Protein AF-A0AAV1LNW6-F1 (afdb_monomer_lite)

Structure (mmCIF, N/CA/C/O backbone):
data_AF-A0AAV1LNW6-F1
#
_entry.id   AF-A0AAV1LNW6-F1
#
loop_
_atom_site.group_PDB
_atom_site.id
_atom_site.type_symbol
_atom_site.label_atom_id
_atom_site.label_alt_id
_atom_site.label_comp_id
_atom_site.label_asym_id
_atom_site.label_entity_id
_atom_site.label_seq_id
_atom_site.pdbx_PDB_ins_code
_atom_site.Cartn_x
_atom_site.Cartn_y
_atom_site.Cartn_z
_atom_site.occupancy
_atom_site.B_iso_or_equiv
_atom_site.auth_seq_id
_atom_site.auth_comp_id
_atom_site.auth_asym_id
_atom_site.auth_atom_id
_atom_site.pdbx_PDB_model_num
ATOM 1 N N . MET A 1 1 ? 3.444 4.505 -26.529 1.00 59.41 1 MET A N 1
ATOM 2 C CA . MET A 1 1 ? 3.083 3.388 -25.619 1.00 59.41 1 MET A CA 1
ATOM 3 C C . MET A 1 1 ? 3.835 3.432 -24.292 1.00 59.41 1 MET A C 1
ATOM 5 O O . MET A 1 1 ? 3.182 3.367 -23.262 1.00 59.41 1 MET A O 1
ATOM 9 N N . VAL A 1 2 ? 5.165 3.593 -24.284 1.00 62.72 2 VAL A N 1
ATOM 10 C CA . VAL A 1 2 ? 5.983 3.611 -23.049 1.00 62.72 2 VAL A CA 1
ATOM 11 C C . VAL A 1 2 ? 5.570 4.709 -22.060 1.00 62.72 2 VAL A C 1
ATOM 13 O O . VAL A 1 2 ? 5.423 4.446 -20.872 1.00 62.72 2 VAL A O 1
ATOM 16 N N . THR A 1 3 ? 5.313 5.922 -22.548 1.00 69.25 3 THR A N 1
ATOM 17 C CA . THR A 1 3 ? 4.872 7.061 -21.724 1.00 69.25 3 THR A CA 1
ATOM 18 C C . THR A 1 3 ? 3.548 6.797 -21.008 1.00 69.25 3 THR A C 1
ATOM 20 O O . THR A 1 3 ? 3.394 7.155 -19.846 1.00 69.25 3 THR A O 1
ATOM 23 N N . LEU A 1 4 ? 2.617 6.114 -21.677 1.00 72.94 4 LEU A N 1
ATOM 24 C CA . LEU A 1 4 ? 1.303 5.746 -21.145 1.00 72.94 4 LEU A CA 1
ATOM 25 C C . LEU A 1 4 ? 1.434 4.721 -20.008 1.00 72.94 4 LEU A C 1
ATOM 27 O O . LEU A 1 4 ? 0.819 4.876 -18.957 1.00 72.94 4 LEU A O 1
ATOM 31 N N . LEU A 1 5 ? 2.310 3.729 -20.186 1.00 71.19 5 LEU A N 1
ATOM 32 C CA . LEU A 1 5 ? 2.604 2.721 -19.168 1.00 71.19 5 LEU A CA 1
ATOM 33 C C . LEU A 1 5 ? 3.254 3.343 -17.923 1.00 71.19 5 LEU A C 1
ATOM 35 O O . LEU A 1 5 ? 2.863 3.032 -16.800 1.00 71.19 5 LEU A O 1
ATOM 39 N N . LEU A 1 6 ? 4.184 4.280 -18.113 1.00 72.25 6 LEU A N 1
ATOM 40 C CA . LEU A 1 6 ? 4.840 5.010 -17.023 1.00 72.25 6 LEU A CA 1
ATOM 41 C C . LEU A 1 6 ? 3.842 5.861 -16.219 1.00 72.25 6 LEU A C 1
ATOM 43 O O . LEU A 1 6 ? 3.908 5.916 -14.992 1.00 72.25 6 LEU A O 1
ATOM 47 N N . LEU A 1 7 ? 2.871 6.465 -16.906 1.00 76.88 7 LEU A N 1
ATOM 48 C CA . LEU A 1 7 ? 1.809 7.267 -16.298 1.00 76.88 7 LEU A CA 1
ATOM 49 C C . LEU A 1 7 ? 0.829 6.394 -15.491 1.00 76.88 7 LEU A C 1
ATOM 51 O O . LEU A 1 7 ? 0.441 6.757 -14.378 1.00 76.88 7 LEU A O 1
ATOM 55 N N . CYS A 1 8 ? 0.494 5.200 -15.990 1.00 77.31 8 CYS A N 1
ATOM 56 C CA . CYS A 1 8 ? -0.276 4.202 -15.241 1.00 77.31 8 CYS A CA 1
ATOM 57 C C . CYS A 1 8 ? 0.463 3.724 -13.981 1.00 77.31 8 CYS A C 1
ATOM 59 O O . CYS A 1 8 ? -0.139 3.638 -12.914 1.00 77.31 8 CYS A O 1
ATOM 61 N N . VAL A 1 9 ? 1.771 3.464 -14.072 1.00 76.00 9 VAL A N 1
ATOM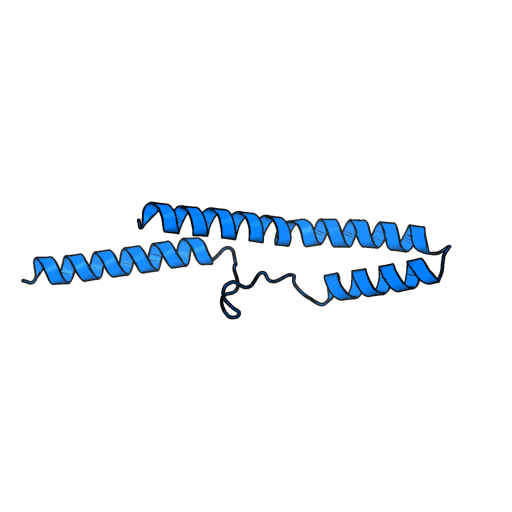 62 C CA . VAL A 1 9 ? 2.583 3.050 -12.916 1.00 76.00 9 VAL A CA 1
ATOM 63 C C . VAL A 1 9 ? 2.651 4.159 -11.864 1.00 76.00 9 VAL A C 1
ATOM 65 O O . VAL A 1 9 ? 2.421 3.901 -10.685 1.00 76.00 9 VAL A O 1
ATOM 68 N N . LEU A 1 10 ? 2.886 5.407 -12.277 1.00 77.12 10 LEU A N 1
ATOM 69 C CA . LEU A 1 10 ? 2.924 6.558 -11.370 1.00 77.12 10 LEU A CA 1
ATOM 70 C C . LEU A 1 10 ? 1.589 6.779 -10.653 1.00 77.12 10 LEU A C 1
ATOM 72 O O . LEU A 1 10 ? 1.561 6.965 -9.435 1.00 77.12 10 LEU A O 1
ATOM 76 N N . THR A 1 11 ? 0.477 6.740 -11.389 1.00 79.81 11 THR A N 1
ATOM 77 C CA . THR A 1 11 ? -0.858 6.930 -10.802 1.00 79.81 11 THR A CA 1
ATOM 78 C C . THR A 1 11 ? -1.200 5.806 -9.829 1.00 79.81 11 THR A C 1
ATOM 80 O O . THR A 1 11 ? -1.635 6.091 -8.710 1.00 79.81 11 THR A O 1
ATOM 83 N N . LEU A 1 12 ? -0.909 4.553 -10.186 1.00 76.75 12 LEU A N 1
ATOM 84 C CA . LEU A 1 12 ? -1.144 3.391 -9.334 1.00 76.75 12 LEU A CA 1
ATOM 85 C C . LEU A 1 12 ? -0.288 3.420 -8.060 1.00 76.75 12 LEU A C 1
ATOM 87 O O . LEU A 1 12 ? -0.823 3.247 -6.964 1.00 76.75 12 LEU A O 1
ATOM 91 N N . SER A 1 13 ? 1.008 3.725 -8.172 1.00 76.56 13 SER A N 1
ATOM 92 C CA . SER A 1 13 ? 1.891 3.893 -7.012 1.00 76.56 13 SER A CA 1
ATOM 93 C C . SER A 1 13 ? 1.456 5.060 -6.124 1.00 76.56 13 SER A C 1
ATOM 95 O O . SER A 1 13 ? 1.446 4.925 -4.904 1.00 76.56 13 SER A O 1
ATOM 97 N N . SER A 1 14 ? 1.020 6.187 -6.699 1.00 75.88 14 SER A N 1
ATOM 98 C CA . SER A 1 14 ? 0.535 7.333 -5.914 1.00 75.88 14 SER A CA 1
ATOM 99 C C . SER A 1 14 ? -0.745 7.012 -5.129 1.00 75.88 14 SER A C 1
ATOM 101 O O . SER A 1 14 ? -0.887 7.410 -3.969 1.00 75.88 14 SER A O 1
ATOM 103 N N . ALA A 1 15 ? -1.665 6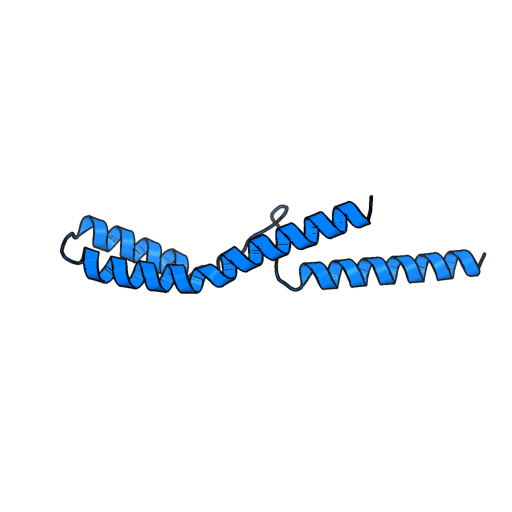.252 -5.732 1.00 76.25 15 ALA A N 1
ATOM 104 C CA . ALA A 1 15 ? -2.888 5.800 -5.085 1.00 76.25 15 ALA A CA 1
ATOM 105 C C . ALA A 1 15 ? -2.573 4.792 -3.974 1.00 76.25 15 ALA A C 1
ATOM 107 O O . ALA A 1 15 ? -3.091 4.924 -2.862 1.00 76.25 15 ALA A O 1
ATOM 108 N N . ALA A 1 16 ? -1.666 3.847 -4.240 1.00 72.25 16 ALA A N 1
ATOM 109 C CA . ALA A 1 16 ? -1.225 2.877 -3.249 1.00 72.25 16 ALA A CA 1
ATOM 110 C C . ALA A 1 16 ? -0.569 3.552 -2.036 1.00 72.25 16 ALA A C 1
ATOM 112 O O . ALA A 1 16 ? -0.900 3.250 -0.886 1.00 72.25 16 ALA A O 1
ATOM 113 N N . GLN A 1 17 ? 0.258 4.566 -2.290 1.00 72.69 17 GLN A N 1
ATOM 114 C CA . GLN A 1 17 ? 0.889 5.366 -1.251 1.00 72.69 17 GLN A CA 1
ATOM 115 C C . GLN A 1 17 ? -0.131 6.128 -0.400 1.00 72.69 17 GLN A C 1
ATOM 117 O O . GLN A 1 17 ? -0.015 6.165 0.824 1.00 72.69 17 GLN A O 1
ATOM 122 N N . ARG A 1 18 ? -1.150 6.738 -1.021 1.00 76.06 18 ARG A N 1
ATOM 123 C CA . ARG A 1 18 ? -2.218 7.438 -0.285 1.00 76.06 18 ARG A CA 1
ATOM 124 C C . ARG A 1 18 ? -2.947 6.496 0.664 1.00 76.06 18 ARG A C 1
ATOM 126 O O . ARG A 1 18 ? -3.231 6.885 1.794 1.00 76.06 18 ARG A O 1
ATOM 133 N N . VAL A 1 19 ? -3.219 5.266 0.231 1.00 72.56 19 VAL A N 1
ATOM 134 C CA . VAL A 1 19 ? -3.824 4.243 1.091 1.00 72.56 19 VAL A CA 1
ATOM 135 C C . VAL A 1 19 ? -2.892 3.911 2.253 1.00 72.56 19 VAL A C 1
ATOM 137 O O . VAL A 1 19 ? -3.341 3.960 3.396 1.00 72.56 19 VAL A O 1
ATOM 140 N N . HIS A 1 20 ? -1.605 3.667 1.985 1.00 73.06 20 HIS A N 1
ATOM 141 C CA . HIS A 1 20 ? -0.612 3.348 3.014 1.00 73.06 20 HIS A CA 1
ATOM 142 C C . HIS A 1 20 ? -0.458 4.472 4.056 1.00 73.06 20 HIS A C 1
ATOM 144 O O . HIS A 1 20 ? -0.520 4.231 5.262 1.00 73.06 20 HIS A O 1
ATOM 150 N N . ASN A 1 21 ? -0.359 5.724 3.607 1.00 74.75 21 ASN A N 1
ATOM 151 C CA . ASN A 1 21 ? -0.248 6.890 4.486 1.00 74.75 21 ASN A CA 1
ATOM 152 C C . ASN A 1 21 ? -1.516 7.102 5.327 1.00 74.75 21 ASN A C 1
ATOM 154 O O . ASN A 1 21 ? -1.446 7.494 6.494 1.00 74.75 21 ASN A O 1
ATOM 158 N N . ASN A 1 22 ? -2.689 6.800 4.766 1.00 78.88 22 ASN A N 1
ATOM 159 C CA . ASN A 1 22 ? -3.955 6.928 5.479 1.00 78.88 22 ASN A CA 1
ATOM 160 C C . ASN A 1 22 ? -4.175 5.836 6.531 1.00 78.88 22 ASN A C 1
ATOM 162 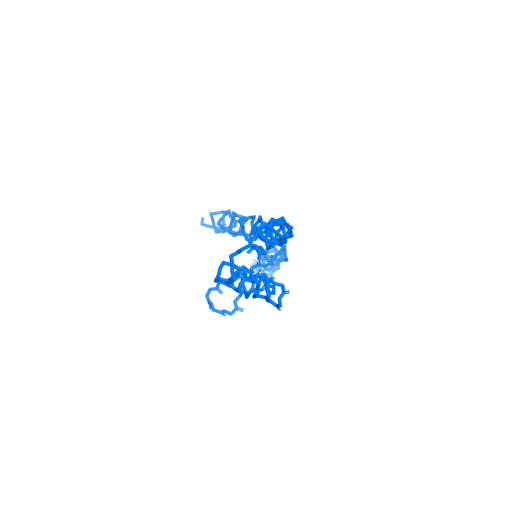O O . ASN A 1 22 ? -5.013 6.031 7.413 1.00 78.88 22 ASN A O 1
ATOM 166 N N . VAL A 1 23 ? -3.417 4.733 6.516 1.00 78.12 23 VAL A N 1
ATOM 167 C CA . VAL A 1 23 ? -3.527 3.665 7.526 1.00 78.12 23 VAL A CA 1
ATOM 168 C C . VAL A 1 23 ? -3.304 4.203 8.937 1.00 78.12 23 VAL A C 1
ATOM 170 O O . VAL A 1 23 ? -4.051 3.851 9.849 1.00 78.12 23 VAL A O 1
ATOM 173 N N . ALA A 1 24 ? -2.334 5.100 9.135 1.00 77.44 24 ALA A N 1
ATOM 174 C CA . ALA A 1 24 ? -2.088 5.719 10.438 1.00 77.44 24 ALA A CA 1
ATOM 175 C C . ALA A 1 24 ? -3.299 6.542 10.919 1.00 77.44 24 ALA A C 1
ATOM 177 O O . ALA A 1 24 ? -3.723 6.438 12.074 1.00 77.44 24 ALA A O 1
ATOM 178 N N . THR A 1 25 ? -3.917 7.303 10.012 1.00 82.31 25 THR A N 1
ATOM 179 C CA . THR A 1 25 ? -5.141 8.065 10.293 1.00 82.31 25 THR A CA 1
ATOM 180 C C . THR A 1 25 ? -6.322 7.138 10.589 1.00 82.31 25 THR A C 1
ATOM 182 O O . THR A 1 25 ? -7.090 7.409 11.513 1.00 82.31 25 THR A O 1
ATOM 185 N N . ILE A 1 26 ? -6.450 6.024 9.862 1.00 80.31 26 ILE A N 1
ATOM 186 C CA . ILE A 1 26 ? -7.482 5.001 10.084 1.00 80.31 26 ILE A CA 1
ATOM 187 C C . ILE A 1 26 ? -7.307 4.359 11.463 1.00 80.31 26 ILE A C 1
ATOM 189 O O . ILE A 1 26 ? -8.272 4.317 12.220 1.00 80.31 26 ILE A O 1
ATOM 193 N N . LYS A 1 27 ? -6.088 3.958 11.849 1.00 82.31 27 LYS A N 1
ATOM 194 C CA . LYS A 1 27 ? -5.794 3.435 13.198 1.00 82.31 27 LYS A CA 1
ATOM 195 C C . LYS A 1 27 ? -6.201 4.428 14.284 1.00 82.31 27 LYS A C 1
ATOM 197 O O . LYS A 1 27 ? -6.865 4.056 15.247 1.00 82.31 27 LYS A O 1
ATOM 202 N N . ARG A 1 28 ? -5.864 5.710 14.109 1.00 84.62 28 ARG A N 1
ATOM 203 C CA . ARG A 1 28 ? -6.220 6.766 15.070 1.00 84.62 28 ARG A CA 1
ATOM 204 C C . ARG A 1 28 ? -7.734 6.965 15.180 1.00 84.62 28 ARG A C 1
ATOM 206 O O . ARG A 1 28 ? -8.240 7.162 16.282 1.00 84.62 28 ARG A O 1
ATOM 213 N N . ARG A 1 29 ? -8.462 6.918 14.060 1.00 84.88 29 ARG A N 1
ATOM 214 C CA . ARG A 1 29 ? -9.932 7.019 14.043 1.00 84.88 29 ARG A CA 1
ATOM 215 C C . ARG A 1 29 ? -10.594 5.787 14.662 1.00 84.88 29 ARG A C 1
ATOM 217 O O . ARG A 1 29 ? -11.495 5.955 15.473 1.00 84.88 29 ARG A O 1
ATOM 224 N N . LEU A 1 30 ? -10.102 4.586 14.355 1.00 83.06 30 LEU A N 1
ATOM 225 C CA . LEU A 1 30 ? -10.563 3.333 14.959 1.00 83.06 30 LEU A CA 1
ATOM 226 C C . LEU A 1 30 ? -10.313 3.301 16.470 1.00 83.06 30 LEU A C 1
ATOM 228 O O . LEU A 1 30 ? -11.183 2.868 17.211 1.00 83.06 30 LEU A O 1
ATOM 232 N N . GLY A 1 31 ? -9.183 3.830 16.948 1.00 83.19 31 GLY A N 1
ATOM 233 C CA . GLY A 1 31 ? -8.925 3.973 18.384 1.00 83.19 31 GLY A CA 1
ATOM 234 C C . GLY A 1 31 ? -9.936 4.889 19.086 1.00 83.19 31 GLY A C 1
ATOM 235 O O . GLY A 1 31 ? -10.409 4.564 20.170 1.00 83.19 31 GLY A O 1
ATOM 236 N N . LYS A 1 32 ? -10.331 6.002 18.452 1.00 87.56 32 LYS A N 1
ATOM 237 C CA . LYS A 1 32 ? -11.394 6.878 18.97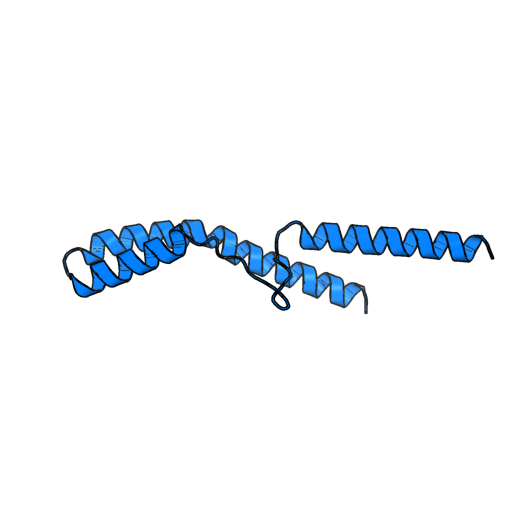9 1.00 87.56 32 LYS A CA 1
ATOM 238 C C . LYS A 1 32 ? -12.764 6.192 18.975 1.00 87.56 32 LYS A C 1
ATOM 240 O O . LYS A 1 32 ? -13.487 6.289 19.961 1.00 87.56 32 LYS A O 1
ATOM 245 N N . LEU A 1 33 ? -13.091 5.483 17.894 1.00 84.62 33 LEU A N 1
ATOM 246 C CA . LEU A 1 33 ? -14.314 4.684 17.774 1.00 84.62 33 LEU A CA 1
ATOM 247 C C . LEU A 1 33 ? -14.378 3.583 18.836 1.00 84.62 33 LEU A C 1
ATOM 249 O O . LEU A 1 33 ? -15.431 3.386 19.426 1.00 84.62 33 LEU A O 1
ATOM 253 N N . LEU A 1 34 ? -13.251 2.935 19.142 1.00 85.69 34 LEU A N 1
ATOM 254 C CA . LEU A 1 34 ? -13.167 1.907 20.177 1.00 85.69 34 LEU A CA 1
ATOM 255 C C . LEU A 1 34 ? -13.577 2.464 21.547 1.00 85.69 34 LEU A C 1
ATOM 257 O O . LEU A 1 34 ? -14.404 1.861 22.226 1.00 85.69 34 LEU A O 1
ATOM 261 N N . ILE A 1 35 ? -13.064 3.646 21.908 1.00 85.94 35 ILE A N 1
ATOM 262 C CA . ILE A 1 35 ? -13.416 4.342 23.156 1.00 85.94 35 ILE A CA 1
ATOM 263 C C . ILE A 1 35 ? -14.912 4.686 23.184 1.00 85.94 35 ILE A C 1
ATOM 265 O O . ILE A 1 35 ? -15.568 4.474 24.197 1.00 85.94 35 ILE A O 1
ATOM 269 N N . GLN A 1 36 ? -15.470 5.169 22.071 1.00 85.81 36 GLN A N 1
ATOM 270 C CA . GLN A 1 36 ? -16.899 5.493 21.972 1.00 85.81 36 GLN A CA 1
ATOM 271 C C . GLN A 1 36 ? -17.796 4.248 22.014 1.00 85.81 36 GLN A C 1
ATOM 273 O O . GLN A 1 36 ? -18.908 4.298 22.530 1.00 85.81 36 GLN A O 1
ATOM 278 N N . SER A 1 37 ? -17.308 3.120 21.501 1.00 83.06 37 SER A N 1
ATOM 279 C CA . SER A 1 37 ? -18.041 1.855 21.457 1.00 83.06 37 SER A CA 1
ATOM 280 C C . SER A 1 37 ? -18.024 1.069 22.770 1.00 83.06 37 SER A C 1
ATOM 282 O O . SER A 1 37 ? -18.712 0.062 22.848 1.00 83.06 37 SER A O 1
ATOM 284 N N . ILE A 1 38 ? -17.311 1.523 23.812 1.00 82.94 38 ILE A N 1
ATOM 285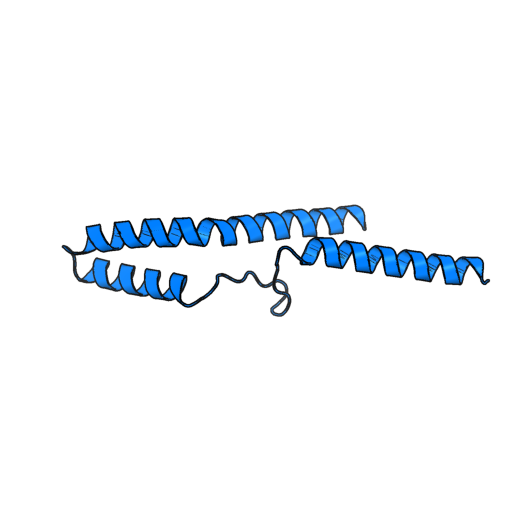 C CA . ILE A 1 38 ? -17.241 0.845 25.125 1.00 82.94 38 ILE A CA 1
ATOM 286 C C . ILE A 1 38 ? -18.626 0.550 25.715 1.00 82.94 38 ILE A C 1
ATOM 288 O O . ILE A 1 38 ? -18.809 -0.481 26.352 1.00 82.94 38 ILE A O 1
ATOM 292 N N . SER A 1 39 ? -19.607 1.426 25.482 1.00 82.00 39 SER A N 1
ATOM 293 C CA . SER A 1 39 ? -20.972 1.251 25.994 1.00 82.00 39 SER A CA 1
ATOM 294 C C . SER A 1 39 ? -21.772 0.157 25.272 1.00 82.00 39 SER A C 1
ATOM 296 O O . SER A 1 39 ? -22.837 -0.218 25.755 1.00 82.00 39 SER A O 1
ATOM 298 N N . ASN A 1 40 ? -21.318 -0.323 24.111 1.00 86.00 40 ASN A N 1
ATOM 299 C CA . ASN A 1 40 ? -21.997 -1.351 23.331 1.00 86.00 40 ASN A CA 1
ATOM 300 C C . ASN A 1 40 ? -21.018 -2.489 23.029 1.00 86.00 40 ASN A C 1
ATOM 302 O O . ASN A 1 40 ? -20.189 -2.393 22.124 1.00 86.00 40 ASN A O 1
ATOM 306 N N . GLU A 1 41 ? -21.152 -3.578 23.782 1.00 84.38 41 GLU A N 1
ATOM 307 C CA . GLU A 1 41 ? -20.253 -4.734 23.761 1.00 84.38 41 GLU A CA 1
ATOM 308 C C . GLU A 1 41 ? -20.052 -5.311 22.348 1.00 84.38 41 GLU A C 1
ATOM 310 O O . GLU A 1 41 ? -18.920 -5.556 21.927 1.00 84.38 41 GLU A O 1
ATOM 315 N N . SER A 1 42 ? -21.122 -5.420 21.555 1.00 83.19 42 SER A N 1
ATOM 316 C CA . SER A 1 42 ? -21.050 -5.922 20.174 1.00 83.19 42 SER A CA 1
ATOM 317 C C . SER A 1 42 ? -20.208 -5.021 19.254 1.00 83.19 42 SER A C 1
ATOM 319 O O . SER A 1 42 ? -19.319 -5.498 18.542 1.00 83.19 42 SER A O 1
ATOM 321 N N . CYS A 1 43 ? -20.416 -3.701 19.322 1.00 81.06 43 CYS A N 1
ATOM 322 C CA . CYS A 1 43 ? -19.640 -2.717 18.565 1.00 81.06 43 CYS A CA 1
ATOM 323 C C . CYS A 1 43 ? -18.191 -2.627 19.053 1.00 81.06 43 CYS A C 1
ATOM 325 O O . CYS A 1 43 ? -17.283 -2.431 18.240 1.00 81.06 43 CYS A O 1
ATOM 327 N N . TYR A 1 44 ? -17.962 -2.781 20.356 1.00 84.94 44 TYR A N 1
ATOM 328 C CA . TYR A 1 44 ? -16.627 -2.789 20.941 1.00 84.94 44 TYR A CA 1
ATOM 329 C C . TYR A 1 44 ? -15.796 -3.960 20.415 1.00 84.94 44 TYR A C 1
ATOM 331 O O . TYR A 1 44 ? -14.673 -3.757 19.950 1.00 84.94 44 TYR A O 1
ATOM 339 N N . HIS A 1 45 ? -16.358 -5.172 20.417 1.00 85.00 45 HIS A N 1
ATOM 340 C CA . HIS A 1 45 ? -15.688 -6.357 19.884 1.00 85.00 45 HIS A CA 1
ATOM 341 C C . HIS A 1 45 ? -15.371 -6.215 18.394 1.00 85.00 45 HIS A C 1
ATOM 343 O O . HIS A 1 45 ? -14.215 -6.390 18.001 1.00 85.00 45 HIS A O 1
ATOM 349 N N . ALA A 1 46 ? -16.350 -5.790 17.589 1.00 85.06 46 ALA A N 1
ATOM 350 C CA . ALA A 1 46 ? -16.150 -5.563 16.160 1.00 85.06 46 ALA A CA 1
ATOM 351 C C . ALA A 1 46 ? -15.049 -4.523 15.894 1.00 85.06 46 ALA A C 1
ATOM 353 O O . ALA A 1 46 ? -14.143 -4.759 15.096 1.00 85.06 46 ALA A O 1
ATOM 354 N N . THR A 1 47 ? -15.069 -3.394 16.607 1.00 84.69 47 THR A N 1
ATOM 355 C CA . THR A 1 47 ? -14.075 -2.322 16.441 1.00 84.69 47 THR A CA 1
ATOM 356 C C . THR A 1 47 ? -12.686 -2.757 16.912 1.00 84.69 47 THR A C 1
ATOM 358 O O . THR A 1 47 ? -11.685 -2.402 16.285 1.00 84.69 47 THR A O 1
ATOM 361 N N . LYS A 1 48 ? -12.603 -3.560 17.980 1.00 86.19 48 LYS A N 1
ATOM 362 C CA . LYS A 1 48 ? -11.344 -4.117 18.495 1.00 86.19 48 LYS A CA 1
ATOM 363 C C . LYS A 1 48 ? -10.699 -5.065 17.492 1.00 86.19 48 LYS A C 1
ATOM 365 O O . LYS A 1 48 ? -9.491 -4.976 17.266 1.00 86.19 48 LYS A O 1
ATOM 370 N N . ASP A 1 49 ? -11.486 -5.942 16.880 1.00 86.12 49 ASP A N 1
ATOM 371 C CA . ASP A 1 49 ? -10.981 -6.893 15.892 1.00 86.12 49 ASP A CA 1
ATOM 372 C C . ASP A 1 49 ? -10.572 -6.186 14.596 1.00 86.12 49 ASP A C 1
ATOM 374 O O . ASP A 1 49 ? -9.506 -6.473 14.046 1.00 86.12 49 ASP A O 1
ATOM 378 N N . LEU A 1 50 ? -11.328 -5.170 14.172 1.00 82.19 50 LEU A N 1
ATOM 379 C CA . LEU A 1 50 ? -10.980 -4.323 13.029 1.00 82.19 50 LEU A CA 1
ATOM 380 C C . LEU A 1 50 ? -9.674 -3.550 13.283 1.00 82.19 50 LEU A C 1
ATOM 382 O O . LEU A 1 50 ? -8.783 -3.527 12.432 1.00 82.19 50 LEU A O 1
ATOM 386 N N . LEU A 1 51 ? -9.506 -2.980 14.482 1.00 83.50 51 LEU A N 1
ATOM 387 C CA . LEU A 1 51 ? -8.270 -2.309 14.885 1.00 83.50 51 LEU A CA 1
ATOM 388 C C . LEU A 1 51 ? -7.085 -3.282 14.928 1.00 83.50 51 LEU A C 1
ATOM 390 O O . LEU A 1 51 ? -6.009 -2.944 14.436 1.00 83.50 51 LEU A O 1
ATOM 394 N N . ARG A 1 52 ? -7.268 -4.497 15.463 1.00 83.50 52 ARG A N 1
ATOM 395 C CA . ARG A 1 52 ? -6.236 -5.548 15.453 1.00 83.50 52 ARG A CA 1
ATOM 396 C C . ARG A 1 52 ? -5.838 -5.936 14.036 1.00 83.50 52 ARG A C 1
ATOM 398 O O . ARG A 1 52 ? -4.646 -6.046 13.765 1.00 83.50 52 ARG A O 1
ATOM 405 N N . LEU A 1 53 ? -6.800 -6.093 13.131 1.00 81.25 53 LEU A N 1
ATOM 406 C CA . LEU A 1 53 ? -6.547 -6.476 11.744 1.00 81.25 53 LEU A CA 1
ATOM 407 C C . LEU A 1 53 ? -5.748 -5.396 11.003 1.00 81.25 53 LEU A C 1
ATOM 409 O O . LEU A 1 53 ? -4.735 -5.702 10.376 1.00 81.25 53 LEU A O 1
ATOM 413 N N . VAL A 1 54 ? -6.142 -4.129 11.155 1.00 79.75 54 VAL A N 1
ATOM 414 C CA . VAL A 1 54 ? -5.421 -2.976 10.587 1.00 79.75 54 VAL A CA 1
ATOM 415 C C . VAL A 1 54 ? -4.062 -2.764 11.268 1.00 79.75 54 VAL A C 1
ATOM 417 O O . VAL A 1 54 ? -3.137 -2.223 10.660 1.00 79.75 54 VAL A O 1
ATOM 420 N N . SER A 1 55 ? -3.907 -3.166 12.535 1.00 75.75 55 SER A N 1
ATOM 421 C CA . SER A 1 55 ? -2.646 -3.017 13.264 1.00 75.75 55 SER A CA 1
ATOM 422 C C . SER A 1 55 ? -1.619 -4.101 12.952 1.00 75.75 55 SER A C 1
ATOM 424 O O . SER A 1 55 ? -0.456 -3.753 12.754 1.00 75.75 55 SER A O 1
ATOM 426 N N . ASN A 1 56 ? -2.039 -5.366 12.865 1.00 73.25 56 ASN A N 1
ATOM 427 C CA . ASN A 1 56 ? -1.155 -6.510 12.623 1.00 73.25 56 ASN A CA 1
ATOM 428 C C . ASN A 1 56 ? -0.792 -6.707 11.150 1.00 73.25 56 ASN A C 1
ATOM 430 O O . ASN A 1 56 ? 0.280 -7.234 10.862 1.00 73.25 56 ASN A O 1
ATOM 434 N N . ARG A 1 57 ? -1.653 -6.312 10.204 1.00 65.75 57 ARG A N 1
ATOM 435 C CA . ARG A 1 57 ? -1.323 -6.369 8.776 1.00 65.75 57 ARG A CA 1
ATOM 436 C C . ARG A 1 57 ? -0.987 -4.979 8.265 1.00 65.75 57 ARG A C 1
ATOM 438 O O . ARG A 1 57 ? -1.840 -4.096 8.238 1.00 65.75 57 ARG A O 1
ATOM 445 N N . GLN A 1 58 ? 0.244 -4.806 7.784 1.00 64.75 58 GLN A N 1
ATOM 446 C CA . GLN A 1 58 ? 0.513 -3.729 6.838 1.00 64.75 58 GLN A CA 1
ATOM 447 C C . GLN A 1 58 ? -0.425 -3.911 5.644 1.00 64.75 58 GLN A C 1
ATOM 449 O O . GLN A 1 58 ? -0.470 -4.983 5.038 1.00 64.75 58 GLN A O 1
ATOM 454 N N . ILE A 1 59 ? -1.195 -2.869 5.330 1.00 66.62 59 ILE A N 1
ATOM 455 C CA . ILE A 1 59 ? -2.004 -2.834 4.115 1.00 66.62 59 ILE A CA 1
ATOM 456 C C . ILE A 1 59 ? -1.014 -2.741 2.954 1.00 66.62 59 ILE A C 1
ATOM 458 O O . ILE A 1 59 ? -0.479 -1.673 2.656 1.00 66.62 59 ILE A O 1
ATOM 462 N N . GLN A 1 60 ? -0.715 -3.901 2.376 1.00 64.94 60 GLN A N 1
ATOM 463 C CA . GLN A 1 60 ? 0.101 -4.049 1.183 1.00 64.94 60 GLN A CA 1
ATOM 464 C C . GLN A 1 60 ? -0.829 -4.164 -0.013 1.00 64.94 60 GLN A C 1
ATOM 466 O O . GLN A 1 60 ? -1.697 -5.038 -0.060 1.00 64.94 60 GLN A O 1
ATOM 471 N N . ILE A 1 61 ? -0.639 -3.282 -0.985 1.00 68.75 61 ILE A N 1
ATOM 472 C CA . ILE A 1 61 ? -1.347 -3.358 -2.255 1.00 68.75 61 ILE A CA 1
ATOM 473 C C . ILE A 1 61 ? -0.473 -4.186 -3.185 1.00 68.75 61 ILE A C 1
ATOM 475 O O . ILE A 1 61 ? 0.676 -3.836 -3.441 1.00 68.75 61 ILE A O 1
ATOM 479 N N . LYS A 1 62 ? -1.008 -5.315 -3.650 1.00 68.44 62 LYS A N 1
ATOM 480 C CA . LYS A 1 62 ? -0.314 -6.221 -4.565 1.00 68.44 62 LYS A CA 1
ATOM 481 C C . LYS A 1 62 ? -0.933 -6.119 -5.954 1.00 68.44 62 LYS A C 1
ATOM 483 O O . LYS A 1 62 ? -2.134 -6.327 -6.102 1.00 68.44 62 LYS A O 1
ATOM 488 N N . ALA A 1 63 ? -0.120 -5.831 -6.964 1.00 64.50 63 ALA A N 1
ATOM 489 C CA . ALA A 1 63 ? -0.471 -6.012 -8.367 1.00 64.50 63 ALA A CA 1
ATOM 490 C C . ALA A 1 63 ? -0.120 -7.440 -8.807 1.00 64.50 63 ALA A C 1
ATOM 492 O O . ALA A 1 63 ? 0.907 -7.989 -8.404 1.00 64.50 63 ALA A O 1
ATOM 493 N N . PHE A 1 64 ? -0.979 -8.043 -9.635 1.00 67.75 64 PHE A N 1
ATOM 494 C CA . PHE A 1 64 ? -0.760 -9.366 -10.244 1.00 67.75 64 PHE A CA 1
ATOM 495 C C . PHE A 1 64 ? -0.383 -10.479 -9.242 1.00 67.75 64 PHE A C 1
ATOM 497 O O . PHE A 1 64 ? 0.374 -11.390 -9.560 1.00 67.75 64 PHE A O 1
ATOM 504 N N . GLY A 1 65 ? -0.872 -10.389 -8.000 1.00 59.19 65 GLY A N 1
ATOM 505 C CA . GLY A 1 65 ? -0.654 -11.378 -6.934 1.00 59.19 65 GLY A CA 1
ATOM 506 C C . GLY A 1 65 ? 0.741 -11.371 -6.290 1.00 59.19 65 GLY A C 1
ATOM 507 O O . GLY A 1 65 ? 0.847 -11.664 -5.099 1.00 59.19 65 GLY A O 1
ATOM 508 N N . SER A 1 66 ? 1.788 -10.984 -7.025 1.00 61.06 66 SER A N 1
ATOM 509 C CA . SER A 1 66 ? 3.185 -11.094 -6.575 1.00 61.06 66 SER A CA 1
ATOM 510 C C . SER A 1 66 ? 3.934 -9.767 -6.451 1.00 61.06 66 SER A C 1
ATOM 512 O O . SER A 1 66 ? 4.974 -9.734 -5.796 1.00 61.06 66 SER A O 1
ATOM 514 N N . VAL A 1 67 ? 3.457 -8.682 -7.066 1.00 63.84 67 VAL A N 1
ATOM 515 C CA . VAL A 1 67 ? 4.193 -7.411 -7.099 1.00 63.84 67 VAL A CA 1
ATOM 516 C C . VAL A 1 67 ? 3.649 -6.483 -6.026 1.00 63.84 67 VAL A C 1
ATOM 518 O O . VAL A 1 67 ? 2.550 -5.949 -6.164 1.00 63.84 67 VAL A O 1
ATOM 521 N N . THR A 1 68 ? 4.404 -6.279 -4.950 1.00 67.19 68 THR A N 1
ATOM 522 C CA . THR A 1 68 ? 4.059 -5.265 -3.948 1.00 67.19 68 THR A CA 1
ATOM 523 C C . THR A 1 68 ? 4.254 -3.878 -4.558 1.00 67.19 68 THR A C 1
ATOM 525 O O . THR A 1 68 ? 5.334 -3.548 -5.047 1.00 67.19 68 THR A O 1
ATOM 528 N N . ILE A 1 69 ? 3.185 -3.082 -4.584 1.00 67.00 69 ILE A N 1
ATOM 529 C CA . ILE A 1 69 ? 3.204 -1.722 -5.118 1.00 67.00 69 ILE A CA 1
ATOM 530 C C . ILE A 1 69 ? 3.682 -0.786 -4.012 1.00 67.00 69 ILE A C 1
ATOM 532 O O . ILE A 1 69 ? 2.880 -0.251 -3.250 1.00 67.00 69 ILE A O 1
ATOM 536 N N . ASP A 1 70 ? 4.995 -0.600 -3.946 1.00 64.81 70 ASP A N 1
ATOM 537 C CA . ASP A 1 70 ? 5.648 0.341 -3.038 1.00 64.81 70 ASP A CA 1
ATOM 538 C C . ASP A 1 70 ? 6.251 1.535 -3.801 1.00 64.81 70 ASP A C 1
ATOM 540 O O . ASP A 1 70 ? 6.344 1.545 -5.031 1.00 64.81 70 ASP A O 1
ATOM 544 N N . MET A 1 71 ? 6.687 2.560 -3.062 1.00 59.50 71 MET A N 1
ATOM 545 C CA . MET A 1 71 ? 7.353 3.768 -3.588 1.00 59.50 71 MET A CA 1
ATOM 546 C C . MET A 1 71 ? 8.608 3.493 -4.427 1.00 59.50 71 MET A C 1
ATOM 548 O O . MET A 1 71 ? 9.037 4.360 -5.184 1.00 59.50 71 MET A O 1
ATOM 552 N N . SER A 1 72 ? 9.201 2.307 -4.310 1.00 65.75 72 SER A N 1
ATOM 553 C CA . SER A 1 72 ? 10.342 1.884 -5.124 1.00 65.75 72 SER A CA 1
ATOM 554 C C . SER A 1 72 ? 9.950 1.496 -6.551 1.00 65.75 72 SER A C 1
ATOM 556 O O . SER A 1 72 ? 10.801 1.497 -7.434 1.00 65.75 72 SER A O 1
ATOM 558 N N . LEU A 1 73 ? 8.672 1.214 -6.816 1.00 68.81 73 LEU A N 1
ATOM 559 C CA . LEU A 1 73 ? 8.237 0.675 -8.102 1.00 68.81 73 LEU A CA 1
ATOM 560 C C . LEU A 1 73 ? 8.448 1.662 -9.274 1.00 68.81 73 LEU A C 1
ATOM 562 O O . LEU A 1 73 ? 9.017 1.248 -10.285 1.00 68.81 73 LEU A O 1
ATOM 566 N N . PRO A 1 74 ? 8.126 2.970 -9.155 1.00 69.88 74 PRO A N 1
ATOM 567 C CA . PRO A 1 74 ? 8.442 3.949 -10.197 1.00 69.88 74 PRO A CA 1
ATOM 568 C C . PRO A 1 74 ? 9.947 4.110 -10.499 1.00 69.88 74 PRO A C 1
ATOM 570 O O . PRO A 1 74 ? 10.309 3.998 -11.674 1.00 69.88 74 PRO A O 1
ATOM 573 N N . PRO A 1 75 ? 10.851 4.332 -9.516 1.00 72.19 75 PRO A N 1
ATOM 574 C CA . PRO A 1 75 ? 12.279 4.430 -9.811 1.00 72.19 75 PRO A CA 1
ATOM 575 C C . PRO A 1 75 ? 12.850 3.119 -10.368 1.00 72.19 75 PRO A C 1
ATOM 577 O O . PRO A 1 75 ? 13.670 3.173 -11.281 1.00 72.19 75 PRO A O 1
ATOM 580 N N . THR A 1 76 ? 12.378 1.947 -9.925 1.00 76.12 76 THR A N 1
ATOM 581 C CA . THR A 1 76 ? 12.794 0.657 -10.503 1.00 76.12 76 THR A CA 1
ATOM 582 C C . THR A 1 76 ? 12.399 0.529 -11.976 1.00 76.12 76 THR A C 1
ATOM 584 O O . THR A 1 76 ? 13.230 0.126 -12.790 1.00 76.12 76 THR A O 1
ATOM 587 N N . CYS A 1 77 ? 11.177 0.919 -12.356 1.00 75.38 77 CYS A N 1
ATOM 588 C CA . CYS A 1 77 ? 10.751 0.911 -13.759 1.00 75.38 77 CYS A CA 1
ATOM 589 C C . CYS A 1 77 ? 11.598 1.852 -14.631 1.00 75.38 77 CYS A C 1
ATOM 591 O O . CYS A 1 77 ? 11.972 1.483 -15.744 1.00 75.38 77 CYS A O 1
ATOM 593 N N . ILE A 1 78 ? 11.929 3.046 -14.128 1.00 78.38 78 ILE A N 1
ATOM 594 C CA . ILE A 1 78 ? 12.762 4.020 -14.852 1.00 78.38 78 ILE A CA 1
ATOM 595 C C . ILE A 1 78 ? 14.185 3.485 -15.043 1.00 78.38 78 ILE A C 1
ATOM 597 O O . ILE A 1 78 ? 14.719 3.561 -16.151 1.00 78.38 78 ILE A O 1
ATOM 601 N N . ILE A 1 79 ? 14.788 2.912 -13.996 1.00 82.19 79 ILE A N 1
ATOM 602 C CA . ILE A 1 79 ? 16.130 2.317 -14.063 1.00 82.19 79 ILE A CA 1
ATOM 603 C C . ILE A 1 79 ? 16.145 1.183 -15.084 1.00 82.19 79 ILE A C 1
ATOM 605 O O . ILE A 1 79 ? 16.981 1.191 -15.980 1.00 82.19 79 ILE A O 1
ATO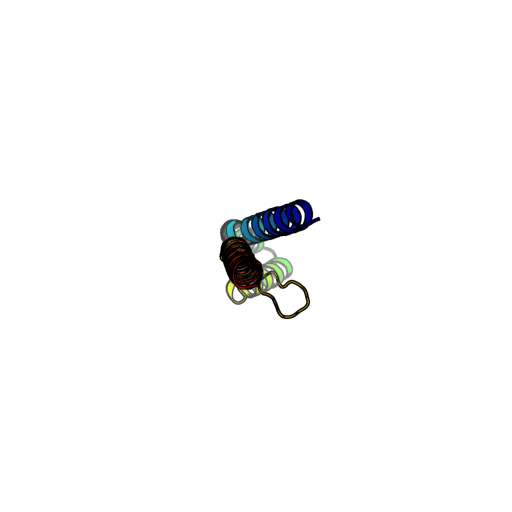M 609 N N . MET A 1 80 ? 15.182 0.260 -15.008 1.00 82.25 80 MET A N 1
ATOM 610 C CA . MET A 1 80 ? 15.092 -0.866 -15.937 1.00 82.25 80 MET A CA 1
ATOM 611 C C . MET A 1 80 ? 14.970 -0.388 -17.388 1.00 82.25 80 MET A C 1
ATOM 613 O O . MET A 1 80 ? 15.670 -0.890 -18.265 1.00 82.25 80 MET A O 1
ATOM 617 N N . PHE A 1 81 ? 14.133 0.624 -17.636 1.00 80.69 81 PHE A N 1
ATOM 618 C CA . PHE A 1 81 ? 13.963 1.199 -18.968 1.00 80.69 81 PHE A CA 1
ATOM 619 C C . PHE A 1 81 ? 15.241 1.876 -19.478 1.00 80.69 81 PHE A C 1
ATOM 621 O O . PHE A 1 81 ? 15.640 1.683 -20.628 1.00 80.69 81 PHE A O 1
ATOM 628 N N . THR A 1 82 ? 15.911 2.638 -18.613 1.00 81.56 82 THR A N 1
ATOM 629 C CA . THR A 1 82 ? 17.167 3.324 -18.942 1.00 81.56 82 THR A CA 1
ATOM 630 C C . THR A 1 82 ? 18.260 2.309 -19.260 1.00 81.56 82 THR A C 1
ATOM 632 O O . THR A 1 82 ? 18.914 2.422 -20.294 1.00 81.56 82 THR A O 1
ATOM 635 N N . SER A 1 83 ? 18.406 1.267 -18.437 1.00 83.25 83 SER A N 1
ATOM 636 C CA . SER A 1 83 ? 19.345 0.169 -18.675 1.00 83.25 83 SER A CA 1
ATOM 637 C C . SER A 1 83 ? 19.073 -0.525 -20.007 1.00 83.25 83 SER A C 1
ATOM 639 O O . SER A 1 83 ? 20.001 -0.724 -20.784 1.00 83.25 83 SER A O 1
ATOM 641 N N . TYR A 1 84 ? 17.811 -0.833 -20.315 1.00 82.56 84 TYR A N 1
ATOM 642 C CA . TYR A 1 84 ? 17.451 -1.479 -21.578 1.00 82.56 84 TYR A CA 1
ATOM 643 C C . TYR A 1 84 ? 17.742 -0.585 -22.791 1.00 82.56 84 TYR A C 1
ATOM 645 O O . TYR A 1 84 ? 18.240 -1.060 -23.807 1.00 82.56 84 TYR A O 1
ATOM 653 N N . THR A 1 85 ? 17.487 0.720 -22.669 1.00 81.38 85 THR A N 1
ATOM 654 C CA . THR A 1 85 ? 17.766 1.705 -23.726 1.00 81.38 85 THR A CA 1
ATOM 655 C C . THR A 1 85 ? 19.265 1.840 -23.978 1.00 81.38 85 THR A C 1
ATOM 657 O O . THR A 1 85 ? 19.695 1.842 -25.127 1.00 81.38 85 THR A O 1
ATOM 660 N N . VAL A 1 86 ? 20.074 1.905 -22.915 1.00 84.06 86 VAL A N 1
ATOM 661 C CA . VAL A 1 86 ? 21.539 1.960 -23.020 1.00 84.06 86 VAL A CA 1
ATOM 662 C C . VAL A 1 86 ? 22.085 0.692 -23.671 1.00 84.06 86 VAL A C 1
ATOM 664 O O . VAL A 1 86 ? 22.915 0.790 -24.568 1.00 84.06 86 VAL A O 1
ATOM 667 N N . ILE A 1 87 ? 21.602 -0.485 -23.266 1.00 84.50 87 ILE A N 1
ATOM 668 C CA . ILE A 1 87 ? 22.003 -1.762 -23.870 1.00 84.50 87 ILE A CA 1
ATOM 669 C C . ILE A 1 87 ? 21.630 -1.782 -25.356 1.00 84.50 87 ILE A C 1
ATOM 671 O O . ILE A 1 87 ? 22.479 -2.074 -26.193 1.00 84.50 87 ILE A O 1
ATOM 675 N N . ALA A 1 88 ? 20.396 -1.410 -25.702 1.00 81.25 88 ALA A N 1
ATOM 676 C CA . ALA A 1 88 ? 19.949 -1.361 -27.090 1.00 81.25 88 ALA A CA 1
ATOM 677 C C . ALA A 1 88 ? 20.792 -0.395 -27.938 1.00 81.25 88 ALA A C 1
ATOM 679 O O . ALA A 1 88 ? 21.183 -0.745 -29.045 1.00 81.25 88 ALA A O 1
ATOM 680 N N . LEU A 1 89 ? 21.125 0.788 -27.411 1.00 80.44 89 LEU A N 1
ATOM 681 C CA . LEU A 1 89 ? 22.004 1.749 -28.084 1.00 80.44 89 LEU A CA 1
ATOM 682 C C . LEU A 1 89 ? 23.426 1.214 -28.261 1.00 80.44 89 LEU A C 1
ATOM 684 O O . LEU A 1 89 ? 24.016 1.427 -29.315 1.00 80.44 89 LEU A O 1
ATOM 688 N N . GLN A 1 90 ? 23.970 0.510 -27.266 1.00 75.38 90 GLN A N 1
ATOM 689 C CA . GLN A 1 90 ? 25.285 -0.117 -27.388 1.00 75.38 90 GLN A CA 1
ATOM 690 C C . GLN A 1 90 ? 25.295 -1.187 -28.481 1.00 75.38 90 GLN A C 1
ATOM 692 O O . GLN A 1 90 ? 26.194 -1.181 -29.309 1.00 75.38 90 GLN A O 1
ATOM 697 N N . PHE A 1 91 ? 24.280 -2.050 -28.555 1.00 74.50 91 PHE A N 1
ATOM 698 C CA . PHE A 1 91 ? 24.199 -3.056 -29.619 1.00 74.50 91 PHE A CA 1
ATOM 699 C C . PHE A 1 91 ? 23.921 -2.457 -31.003 1.00 74.50 91 PHE A C 1
ATOM 701 O O . PHE A 1 91 ? 24.397 -2.997 -31.994 1.00 74.50 91 PHE A O 1
ATOM 708 N N . ASN A 1 92 ? 23.199 -1.339 -31.079 1.00 69.06 92 ASN A N 1
ATOM 709 C CA . ASN A 1 92 ? 22.894 -0.674 -32.347 1.00 69.06 92 ASN A CA 1
ATOM 710 C C . ASN A 1 92 ? 24.061 0.176 -32.888 1.00 69.06 92 ASN A C 1
ATOM 712 O O . ASN A 1 92 ? 24.106 0.438 -34.078 1.00 69.06 92 ASN A O 1
ATOM 716 N N . ASN A 1 93 ? 24.994 0.613 -32.032 1.00 58.78 93 ASN A N 1
ATOM 717 C CA . ASN A 1 93 ? 26.223 1.314 -32.445 1.00 58.78 93 ASN A CA 1
ATOM 718 C C . ASN A 1 93 ? 27.424 0.374 -32.670 1.00 58.78 93 ASN A C 1
ATOM 720 O O . ASN A 1 93 ? 28.478 0.835 -33.101 1.00 58.78 93 ASN A O 1
ATOM 724 N N . VAL A 1 94 ? 27.305 -0.910 -32.315 1.00 52.81 94 VAL A N 1
ATOM 725 C CA . VAL A 1 94 ? 28.350 -1.934 -32.518 1.00 52.81 94 VAL A CA 1
ATOM 726 C C . VAL A 1 94 ? 28.176 -2.675 -33.856 1.00 52.81 94 VAL A C 1
ATOM 728 O O . VAL A 1 94 ? 29.097 -3.368 -34.285 1.00 52.81 94 VAL A O 1
ATOM 731 N N . LEU A 1 95 ? 27.026 -2.516 -34.519 1.00 46.78 95 LEU A N 1
ATOM 732 C CA . LEU A 1 95 ? 26.683 -3.110 -35.816 1.00 46.78 95 LEU A CA 1
ATOM 733 C C . LEU A 1 95 ? 26.786 -2.061 -36.930 1.00 46.78 95 LEU A C 1
ATOM 735 O O . LEU A 1 95 ? 27.257 -2.433 -38.027 1.00 46.78 95 LEU A O 1
#

Organism: NCBI:txid213953

pLDDT: mean 75.81, std 8.54, range [46.78, 87.56]

Foldseek 3Di:
DLVVVLVVLVVVLVVQVVVQVCLVVVLVVLVVQLVVCPVPPVSNVVSVVVSVVSVVDRPFDDDPVPRTSHPVRSVVVVVVVVVVVVVVVVVVVVD

Secondary structure (DSSP, 8-state):
-HHHHHHHHHHHHHHHHHHHHHHHHHHHHHHHHHHHGGG-HHHHHHHHHHHHHHHHS----EETTTEE--TTHHHHHHHHHHHHHHHHHHHHH--

Radius of gyration: 21.37 Å; chains: 1; bounding box: 50×19×62 Å

Sequence (95 aa):
MVTLLLLCVLTLSSAAQRVHNNVATIKRRLGKLLIQSISNESCYHATKDLLRLVSNRQIQIKAFGSVTIDMSLPPTCIIMFTSYTVIALQFNNVL